Protein AF-A0A376KTI5-F1 (afdb_monomer_lite)

Sequence (111 aa):
MTGGRAEHFAKEIAASGDIAKSRADLIARTELGRATGALDQARALSIGSNGYIWRTAEDGDVRHSHREMEGKFVEWGKPPTLDGMTGHAGELPNCRCYKEIVFPTSHSYPA

Secondary structure (DSSP, 8-state):
---HHHHHHHHHHHHHHHHHHHHHHHHHHHHHHHHHHHHHHHHHHHTT--EEEEE---STTS-HHHHTTTT-EEETT---EETTEE--TT-STT---EEEE----SSPPP-

Radius of gyration: 20.39 Å; chains: 1; bounding box: 44×27×72 Å

Organism: Escherichia coli (NCBI:txid562)

Structure (mmCIF, N/CA/C/O backbone):
data_AF-A0A376KTI5-F1
#
_entry.id   AF-A0A376KTI5-F1
#
loop_
_atom_site.group_PDB
_atom_site.id
_atom_site.type_symbol
_atom_site.label_atom_id
_atom_site.label_alt_id
_atom_site.label_comp_id
_atom_site.label_asym_id
_atom_site.label_entity_id
_atom_site.label_seq_id
_atom_site.pdbx_PDB_ins_code
_atom_site.Cartn_x
_atom_site.Cartn_y
_atom_site.Cartn_z
_atom_site.occupancy
_atom_site.B_iso_or_equiv
_atom_site.auth_seq_id
_atom_site.auth_comp_id
_atom_site.auth_asym_id
_atom_site.auth_atom_id
_atom_site.pdbx_PDB_model_num
ATOM 1 N N . MET A 1 1 ? 27.959 1.049 -47.864 1.00 41.25 1 MET A N 1
ATOM 2 C CA . MET A 1 1 ? 27.562 -0.080 -46.994 1.00 41.25 1 MET A CA 1
ATOM 3 C C . MET A 1 1 ? 26.674 0.477 -45.885 1.00 41.25 1 MET A C 1
ATOM 5 O O . MET A 1 1 ? 27.146 1.233 -45.050 1.00 41.25 1 MET A O 1
ATOM 9 N N . THR A 1 2 ? 25.365 0.233 -45.957 1.00 51.81 2 THR A N 1
ATOM 10 C CA . THR A 1 2 ? 24.330 0.770 -45.050 1.00 51.81 2 THR A CA 1
ATOM 11 C C . THR A 1 2 ? 24.365 0.069 -43.688 1.00 51.81 2 THR A C 1
ATOM 13 O O . THR A 1 2 ? 23.624 -0.883 -43.465 1.00 51.81 2 THR A O 1
ATOM 16 N N . GLY A 1 3 ? 25.227 0.538 -42.782 1.00 54.66 3 GLY A N 1
ATOM 17 C CA . GLY A 1 3 ? 25.304 0.058 -41.393 1.00 54.66 3 GLY A CA 1
ATOM 18 C C . GLY A 1 3 ? 24.214 0.612 -40.464 1.00 54.66 3 GLY A C 1
ATOM 19 O O . GLY A 1 3 ? 23.896 -0.007 -39.458 1.00 54.66 3 GLY A O 1
ATOM 20 N N . GLY A 1 4 ? 23.571 1.731 -40.819 1.00 61.28 4 GLY A N 1
ATOM 21 C CA . GLY A 1 4 ? 22.667 2.440 -39.900 1.00 61.28 4 GLY A CA 1
ATOM 22 C C . GLY A 1 4 ? 21.318 1.765 -39.616 1.00 61.28 4 GLY A C 1
ATOM 23 O O . GLY A 1 4 ? 20.744 1.994 -38.560 1.00 61.28 4 GLY A O 1
ATOM 24 N N . ARG A 1 5 ? 20.790 0.921 -40.518 1.00 71.50 5 ARG A N 1
ATOM 25 C CA . ARG A 1 5 ? 19.439 0.342 -40.342 1.00 71.50 5 ARG A CA 1
ATOM 26 C C . ARG A 1 5 ? 19.410 -0.853 -39.393 1.00 71.50 5 ARG A C 1
ATOM 28 O O . ARG A 1 5 ? 18.533 -0.923 -38.547 1.0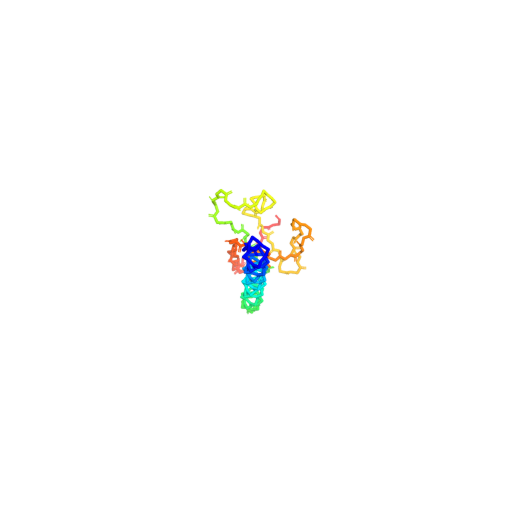0 71.50 5 ARG A O 1
ATOM 35 N N . ALA A 1 6 ? 20.348 -1.791 -39.531 1.00 79.56 6 ALA A N 1
ATOM 36 C CA . ALA A 1 6 ? 20.368 -2.989 -38.690 1.00 79.56 6 ALA A CA 1
ATOM 37 C C . ALA A 1 6 ? 20.669 -2.643 -37.223 1.00 79.56 6 ALA A C 1
ATOM 39 O O . ALA A 1 6 ? 20.012 -3.160 -36.325 1.00 79.56 6 ALA A O 1
ATOM 40 N N . GLU A 1 7 ? 21.600 -1.713 -36.987 1.00 80.75 7 GLU A N 1
ATOM 41 C CA . GLU A 1 7 ? 21.916 -1.225 -35.643 1.00 80.75 7 GLU A CA 1
ATOM 42 C C . GLU A 1 7 ? 20.728 -0.485 -35.006 1.00 80.75 7 GLU A C 1
ATOM 44 O O . GLU A 1 7 ? 20.445 -0.673 -33.825 1.00 80.75 7 GLU A O 1
ATOM 49 N N . HIS A 1 8 ? 19.991 0.312 -35.788 1.00 79.38 8 HIS A N 1
ATOM 50 C CA . HIS A 1 8 ? 18.784 0.996 -35.323 1.00 79.38 8 HIS A CA 1
ATOM 51 C C . HIS A 1 8 ? 17.692 0.012 -34.884 1.00 79.38 8 HIS A C 1
ATOM 53 O O . HIS A 1 8 ? 17.204 0.108 -33.762 1.00 79.38 8 HIS A O 1
ATOM 59 N N . PHE A 1 9 ? 17.362 -0.983 -35.715 1.00 81.38 9 PHE A N 1
ATOM 60 C CA . PHE A 1 9 ? 16.371 -2.001 -35.347 1.00 81.38 9 PHE A CA 1
ATOM 61 C C . PHE A 1 9 ? 16.812 -2.835 -34.140 1.00 81.38 9 PHE A C 1
ATOM 63 O O . PHE A 1 9 ? 15.994 -3.135 -33.277 1.00 81.38 9 PHE A O 1
ATOM 70 N N . ALA A 1 10 ? 18.100 -3.176 -34.029 1.00 83.00 10 ALA A N 1
ATOM 71 C CA . ALA A 1 10 ? 18.612 -3.876 -32.852 1.00 83.00 10 ALA A CA 1
ATOM 72 C C . ALA A 1 10 ? 18.419 -3.053 -31.563 1.00 83.00 10 ALA A C 1
ATOM 74 O O . ALA A 1 10 ? 18.014 -3.612 -30.542 1.00 83.00 10 ALA A O 1
ATOM 75 N N . LYS A 1 11 ? 18.640 -1.729 -31.615 1.00 85.25 11 LYS A N 1
ATOM 76 C CA . LYS A 1 11 ? 18.379 -0.812 -30.489 1.00 85.25 11 LYS A CA 1
ATOM 77 C C . LYS A 1 11 ? 16.895 -0.748 -30.129 1.00 85.25 11 LYS A C 1
ATOM 79 O O . LYS A 1 11 ? 16.565 -0.818 -28.950 1.00 85.25 11 LYS A O 1
ATOM 84 N N . GLU A 1 12 ? 16.006 -0.658 -31.118 1.00 87.50 12 GLU A N 1
ATOM 85 C CA . GLU A 1 12 ? 14.554 -0.648 -30.884 1.00 87.50 12 GLU A CA 1
ATOM 86 C C . GLU A 1 12 ? 14.058 -1.958 -30.260 1.00 87.50 12 GLU A C 1
ATOM 88 O O . GLU A 1 12 ? 13.278 -1.935 -29.307 1.00 87.50 12 GLU A O 1
ATOM 93 N N . ILE A 1 13 ? 14.545 -3.104 -30.748 1.00 83.44 13 ILE A N 1
ATOM 94 C CA . ILE A 1 13 ? 14.195 -4.419 -30.197 1.00 83.44 13 ILE A CA 1
ATOM 95 C C . ILE A 1 13 ? 14.688 -4.536 -28.752 1.00 83.44 13 ILE A C 1
ATOM 97 O O . ILE A 1 13 ? 13.908 -4.921 -27.880 1.00 83.44 13 ILE A O 1
ATOM 101 N N . ALA A 1 14 ? 15.940 -4.163 -28.471 1.00 83.44 14 ALA A N 1
ATOM 102 C CA . ALA A 1 14 ? 16.480 -4.174 -27.111 1.00 83.44 14 ALA A CA 1
ATOM 103 C C . ALA A 1 14 ? 15.648 -3.288 -26.164 1.00 83.44 14 ALA A C 1
ATOM 105 O O . ALA A 1 14 ? 15.192 -3.764 -25.125 1.00 83.44 14 ALA A O 1
ATOM 106 N N . ALA A 1 15 ? 15.340 -2.053 -26.579 1.00 83.50 15 ALA A N 1
ATOM 107 C CA . ALA A 1 15 ? 14.499 -1.136 -25.810 1.00 83.50 15 ALA A CA 1
ATOM 108 C C . ALA A 1 15 ? 13.091 -1.704 -25.551 1.00 83.50 15 ALA A C 1
ATOM 110 O O . ALA A 1 15 ? 12.549 -1.564 -24.454 1.00 83.50 15 ALA A O 1
ATOM 111 N N . SER A 1 16 ? 12.494 -2.389 -26.533 1.00 83.25 16 SER A N 1
ATOM 112 C CA . SER A 1 16 ? 11.196 -3.051 -26.352 1.00 83.25 16 SER A CA 1
ATOM 113 C C . SER A 1 16 ? 11.251 -4.183 -25.315 1.00 83.25 16 SER A C 1
ATOM 115 O O . SER A 1 16 ? 10.317 -4.337 -24.523 1.00 83.25 16 SER A O 1
ATOM 117 N N . GLY A 1 17 ? 12.363 -4.926 -25.262 1.00 88.25 17 GLY A N 1
ATOM 118 C CA . GLY A 1 17 ? 12.615 -5.957 -24.255 1.00 88.25 17 GLY A CA 1
ATOM 119 C C . GLY A 1 17 ? 12.729 -5.380 -22.842 1.00 88.25 17 GLY A C 1
ATOM 120 O O . GLY A 1 17 ? 12.125 -5.915 -21.910 1.00 88.25 17 GLY A O 1
ATOM 121 N N . ASP A 1 18 ? 13.415 -4.247 -22.687 1.00 84.81 18 ASP A N 1
ATOM 122 C CA . ASP A 1 18 ? 13.524 -3.548 -21.400 1.00 84.81 18 ASP A CA 1
ATOM 123 C C . ASP A 1 18 ? 12.161 -3.043 -20.904 1.00 84.81 18 ASP A C 1
ATOM 125 O O . ASP A 1 18 ? 11.824 -3.196 -19.725 1.00 84.81 18 ASP A O 1
ATOM 129 N N . ILE A 1 19 ? 11.324 -2.515 -21.807 1.00 83.88 19 ILE A N 1
ATOM 130 C CA . ILE A 1 19 ? 9.943 -2.118 -21.486 1.00 83.88 19 ILE A CA 1
ATOM 131 C C . ILE A 1 19 ? 9.122 -3.334 -21.037 1.00 83.88 19 ILE A C 1
ATOM 133 O O . ILE A 1 19 ? 8.373 -3.246 -20.058 1.00 83.88 19 ILE A O 1
ATOM 137 N N . ALA A 1 20 ? 9.256 -4.472 -21.723 1.00 91.12 20 ALA A N 1
ATOM 138 C CA . ALA A 1 20 ? 8.554 -5.700 -21.357 1.00 91.12 20 ALA A CA 1
ATOM 139 C C . ALA A 1 20 ? 8.959 -6.186 -19.957 1.00 91.12 20 ALA A C 1
ATOM 141 O O . ALA A 1 20 ? 8.088 -6.505 -19.143 1.00 91.12 20 ALA A O 1
ATOM 142 N N . LYS A 1 21 ? 10.259 -6.160 -19.642 1.00 93.19 21 LYS A N 1
ATOM 143 C CA . LYS A 1 21 ? 10.772 -6.503 -18.311 1.00 93.19 21 LYS A CA 1
ATOM 144 C C . LYS A 1 21 ? 10.249 -5.551 -17.235 1.00 93.19 21 LYS A C 1
ATOM 146 O O . LYS A 1 21 ? 9.725 -6.010 -16.227 1.00 93.19 21 LYS A O 1
ATOM 151 N N . SER A 1 22 ? 10.323 -4.239 -17.465 1.00 93.31 22 SER A N 1
ATOM 152 C CA . SER A 1 22 ? 9.837 -3.236 -16.508 1.00 93.31 22 SER A CA 1
ATOM 153 C C . SER A 1 22 ? 8.349 -3.421 -16.178 1.00 93.31 22 SER A C 1
ATOM 155 O O . SER A 1 22 ? 7.951 -3.341 -15.014 1.00 93.31 22 SER A O 1
ATOM 157 N N . ARG A 1 23 ? 7.524 -3.747 -17.182 1.00 93.88 23 ARG A N 1
ATOM 158 C CA . ARG A 1 23 ? 6.105 -4.075 -16.973 1.00 93.88 23 ARG A CA 1
ATOM 159 C C . ARG A 1 23 ? 5.917 -5.366 -16.180 1.00 93.88 23 ARG A C 1
ATOM 161 O O . ARG A 1 23 ? 5.078 -5.391 -15.284 1.00 93.88 23 ARG A O 1
ATOM 168 N N . ALA A 1 24 ? 6.682 -6.413 -16.484 1.00 94.50 24 ALA A N 1
ATOM 169 C CA . ALA A 1 24 ? 6.619 -7.672 -15.745 1.00 94.50 24 ALA A CA 1
ATOM 170 C C . ALA A 1 24 ? 6.991 -7.480 -14.264 1.00 94.50 24 ALA A C 1
ATOM 172 O O . ALA A 1 24 ? 6.273 -7.963 -13.390 1.00 94.50 24 ALA A O 1
ATOM 173 N N . ASP A 1 25 ? 8.040 -6.705 -13.979 1.00 96.31 25 ASP A N 1
ATOM 174 C CA . ASP A 1 25 ? 8.458 -6.378 -12.612 1.00 96.31 25 ASP A CA 1
ATOM 175 C C . ASP A 1 25 ? 7.374 -5.588 -11.862 1.00 96.31 25 ASP A C 1
ATOM 177 O O . ASP A 1 25 ? 7.095 -5.867 -10.693 1.00 96.31 25 ASP A O 1
ATOM 181 N N . LEU A 1 26 ? 6.727 -4.624 -12.528 1.00 96.44 26 LEU A N 1
ATOM 182 C CA . LEU A 1 26 ? 5.615 -3.865 -11.950 1.00 96.44 26 LEU A CA 1
ATOM 183 C C . LEU A 1 26 ? 4.434 -4.773 -11.588 1.00 96.44 26 LEU A C 1
ATOM 185 O O . LEU A 1 26 ? 3.886 -4.657 -10.489 1.00 96.44 26 LEU A O 1
ATOM 189 N N . ILE A 1 27 ? 4.056 -5.679 -12.494 1.00 95.31 27 ILE A N 1
ATOM 190 C CA . ILE A 1 27 ? 2.983 -6.652 -12.262 1.00 95.31 27 ILE A CA 1
ATOM 191 C C . ILE A 1 27 ? 3.352 -7.541 -11.074 1.00 95.31 27 ILE A C 1
ATOM 193 O O . ILE A 1 27 ? 2.588 -7.617 -10.117 1.00 95.31 27 ILE A O 1
ATOM 197 N N . ALA A 1 28 ? 4.547 -8.137 -11.080 1.00 96.19 28 ALA A N 1
ATOM 198 C CA . ALA A 1 28 ? 4.994 -9.035 -10.019 1.00 96.19 28 ALA A CA 1
ATOM 199 C C . ALA A 1 28 ? 4.976 -8.364 -8.636 1.00 96.19 28 ALA A C 1
ATOM 201 O O . ALA A 1 28 ? 4.472 -8.943 -7.674 1.00 96.19 28 ALA A O 1
ATOM 202 N N . ARG A 1 29 ? 5.468 -7.123 -8.530 1.00 96.62 29 ARG A N 1
ATOM 203 C CA . ARG A 1 29 ? 5.444 -6.357 -7.270 1.00 96.62 29 ARG A CA 1
ATOM 204 C C . ARG A 1 29 ? 4.024 -6.046 -6.809 1.00 96.62 29 ARG A C 1
ATOM 206 O O . ARG A 1 29 ? 3.738 -6.155 -5.621 1.00 96.62 29 ARG A O 1
ATOM 213 N N . THR A 1 30 ? 3.148 -5.677 -7.740 1.00 97.12 30 THR A N 1
ATOM 214 C CA . THR A 1 30 ? 1.745 -5.363 -7.436 1.00 97.12 30 THR A CA 1
ATOM 215 C C . THR A 1 30 ? 1.012 -6.600 -6.919 1.00 97.12 30 THR A C 1
ATOM 217 O O . THR A 1 30 ? 0.356 -6.536 -5.880 1.00 97.12 30 THR A O 1
ATOM 220 N N . GLU A 1 31 ? 1.174 -7.745 -7.584 1.00 97.88 31 GLU A N 1
ATOM 221 C CA . GLU A 1 31 ? 0.542 -8.999 -7.160 1.00 97.88 31 GLU A CA 1
ATOM 222 C C . GLU A 1 31 ? 1.110 -9.519 -5.834 1.00 97.88 31 GLU A C 1
ATOM 224 O O . GLU A 1 31 ? 0.357 -10.013 -4.997 1.00 97.88 31 GLU A O 1
ATOM 229 N N . LEU A 1 32 ? 2.410 -9.340 -5.579 1.00 97.19 32 LEU A N 1
ATOM 230 C CA . LEU A 1 32 ? 3.000 -9.659 -4.277 1.00 97.19 32 LEU A CA 1
ATOM 231 C C . LEU A 1 32 ? 2.428 -8.774 -3.155 1.00 97.19 32 LEU A C 1
ATOM 233 O O . LEU A 1 32 ? 2.134 -9.274 -2.065 1.00 97.19 32 LEU A O 1
ATOM 237 N N . GLY A 1 33 ? 2.238 -7.478 -3.422 1.00 97.00 33 GLY A N 1
ATOM 238 C CA . GLY A 1 33 ? 1.585 -6.548 -2.498 1.00 97.00 33 GLY A CA 1
ATOM 239 C C . GLY A 1 33 ? 0.156 -6.978 -2.159 1.00 97.00 33 GLY A C 1
ATOM 240 O O . GLY A 1 33 ? -0.197 -7.064 -0.983 1.00 97.00 33 GLY A O 1
ATOM 241 N N . ARG A 1 34 ? -0.637 -7.352 -3.172 1.00 97.69 34 ARG A N 1
ATOM 242 C CA . ARG A 1 34 ? -2.000 -7.898 -3.011 1.00 97.69 34 ARG A CA 1
ATOM 243 C C . ARG A 1 34 ? -2.024 -9.199 -2.214 1.00 97.69 34 ARG A C 1
ATOM 245 O O . ARG A 1 34 ? -2.829 -9.336 -1.297 1.00 97.69 34 ARG A O 1
ATOM 252 N N . ALA A 1 35 ? -1.120 -10.131 -2.514 1.00 98.00 35 ALA A N 1
ATOM 253 C CA . ALA A 1 35 ? -1.016 -11.395 -1.786 1.00 98.00 35 ALA A CA 1
ATOM 254 C C . ALA A 1 35 ? -0.677 -11.174 -0.303 1.00 98.00 35 ALA A C 1
ATOM 256 O O . ALA A 1 35 ? -1.284 -11.786 0.576 1.00 98.00 35 ALA A O 1
ATOM 257 N N . THR A 1 36 ? 0.257 -10.264 -0.018 1.00 97.38 36 THR A N 1
ATOM 258 C CA . THR A 1 36 ? 0.636 -9.900 1.357 1.00 97.38 36 THR A CA 1
ATOM 259 C C . THR A 1 36 ? -0.534 -9.241 2.081 1.00 97.38 36 THR A C 1
ATOM 261 O O . THR A 1 36 ? -0.869 -9.628 3.197 1.00 97.38 36 THR A O 1
ATOM 264 N N . GLY A 1 37 ? -1.226 -8.318 1.414 1.00 97.75 37 GLY A N 1
ATOM 265 C CA . GLY A 1 37 ? -2.405 -7.657 1.957 1.00 97.75 37 GLY A CA 1
ATOM 266 C C . GLY A 1 37 ? -3.555 -8.602 2.297 1.00 97.75 37 GLY A C 1
ATOM 267 O O . GLY A 1 37 ? -4.142 -8.471 3.369 1.00 97.75 37 GLY A O 1
ATOM 268 N N . ALA A 1 38 ? -3.812 -9.607 1.457 1.00 98.00 38 ALA A N 1
ATOM 269 C CA . ALA A 1 38 ? -4.798 -10.646 1.746 1.00 98.00 38 ALA A CA 1
ATOM 270 C C . ALA A 1 38 ? -4.429 -11.470 2.996 1.00 98.00 38 ALA A C 1
ATOM 272 O O . ALA A 1 38 ? -5.301 -11.797 3.803 1.00 98.00 38 ALA A O 1
ATOM 273 N N . LEU A 1 39 ? -3.140 -11.782 3.194 1.00 98.12 39 LEU A N 1
ATOM 274 C CA . LEU A 1 39 ? -2.664 -12.469 4.402 1.00 98.12 39 LEU A CA 1
ATOM 275 C C . LEU A 1 39 ? -2.803 -11.594 5.652 1.00 98.12 39 LEU A C 1
ATOM 277 O O . LEU A 1 39 ? -3.237 -12.089 6.694 1.00 98.12 39 LEU A O 1
ATOM 281 N N . ASP A 1 40 ? -2.454 -10.312 5.557 1.00 97.38 40 ASP A N 1
ATOM 282 C CA . ASP A 1 40 ? -2.596 -9.358 6.659 1.00 97.38 40 ASP A CA 1
ATOM 283 C C . ASP A 1 40 ? -4.062 -9.202 7.063 1.00 97.38 40 ASP A C 1
ATOM 285 O O . ASP A 1 40 ? -4.384 -9.301 8.247 1.00 97.38 40 ASP A O 1
ATOM 289 N N . GLN A 1 41 ? -4.960 -9.048 6.086 1.00 97.94 41 GLN A N 1
ATOM 290 C CA . GLN A 1 41 ? -6.402 -8.987 6.313 1.00 97.94 41 GLN A CA 1
ATOM 291 C C . GLN A 1 41 ? -6.916 -10.257 6.994 1.00 97.94 41 GLN A C 1
ATOM 293 O O . GLN A 1 41 ? -7.617 -10.168 8.000 1.00 97.94 41 GLN A O 1
ATOM 298 N N . ALA A 1 42 ? -6.552 -11.441 6.493 1.00 98.00 42 ALA A N 1
ATOM 299 C CA . ALA A 1 42 ? -6.989 -12.705 7.083 1.00 98.00 42 ALA A CA 1
ATOM 300 C C . ALA A 1 42 ? -6.548 -12.836 8.553 1.00 98.00 42 ALA A C 1
ATOM 302 O O . ALA A 1 42 ? -7.342 -13.221 9.414 1.00 98.00 42 ALA A O 1
ATOM 303 N N . ARG A 1 43 ? -5.299 -12.465 8.862 1.00 97.38 43 ARG A N 1
ATOM 304 C CA . ARG A 1 43 ? -4.767 -12.477 10.234 1.00 97.38 43 ARG A CA 1
ATOM 305 C C . ARG A 1 43 ? -5.456 -11.444 11.120 1.00 97.38 43 ARG A C 1
ATOM 307 O O . ARG A 1 43 ? -5.850 -11.778 12.234 1.00 97.38 43 ARG A O 1
ATOM 314 N N . ALA A 1 44 ? -5.641 -10.222 10.632 1.00 97.00 44 ALA A N 1
ATOM 315 C CA . ALA A 1 44 ? -6.306 -9.152 11.367 1.00 97.00 44 ALA A CA 1
ATOM 316 C C . ALA A 1 44 ? -7.763 -9.516 11.698 1.00 97.00 44 ALA A C 1
ATOM 318 O O . ALA A 1 44 ? -8.186 -9.408 12.849 1.00 97.00 44 ALA A O 1
ATOM 319 N N . LEU A 1 45 ? -8.511 -10.040 10.726 1.00 96.19 45 LEU A N 1
ATOM 320 C CA . LEU A 1 45 ? -9.876 -10.518 10.950 1.00 96.19 45 LEU A CA 1
ATOM 321 C C . LEU A 1 45 ? -9.916 -11.668 11.968 1.00 96.19 45 LEU A C 1
ATOM 323 O O . LEU A 1 45 ? -10.809 -11.696 12.811 1.00 96.19 45 LEU A O 1
ATOM 327 N N . SER A 1 46 ? -8.927 -12.573 11.957 1.00 96.75 46 SER A N 1
ATOM 328 C CA . SER A 1 46 ? -8.865 -13.694 12.912 1.00 96.75 46 SER A CA 1
ATOM 329 C C . SER A 1 46 ? -8.730 -13.261 14.376 1.00 96.75 46 SER A C 1
ATOM 331 O O . SER A 1 46 ? -9.139 -13.997 15.271 1.00 96.75 46 SER A O 1
ATOM 333 N N . ILE A 1 47 ? -8.200 -12.058 14.621 1.00 94.56 47 ILE A N 1
ATOM 334 C CA . ILE A 1 47 ? -8.075 -11.472 15.960 1.00 94.56 47 ILE A CA 1
ATOM 335 C C . ILE A 1 47 ? -9.170 -10.442 16.262 1.00 94.56 47 ILE A C 1
ATOM 337 O O . ILE A 1 47 ? -9.085 -9.773 17.284 1.00 94.56 47 ILE A O 1
ATOM 341 N N . GLY A 1 48 ? -10.179 -10.295 15.395 1.00 95.19 48 GLY A N 1
ATOM 342 C CA . GLY A 1 48 ? -11.295 -9.360 15.578 1.00 95.19 48 GLY A CA 1
ATOM 343 C C . GLY A 1 48 ? -11.002 -7.908 15.185 1.00 95.19 48 GLY A C 1
ATOM 344 O O . GLY A 1 48 ? -11.705 -7.006 15.631 1.00 95.19 48 GLY A O 1
ATOM 345 N N . SER A 1 49 ? -9.969 -7.656 14.377 1.00 96.00 49 SER A N 1
ATOM 346 C CA . SER A 1 49 ? -9.670 -6.315 13.868 1.00 96.00 49 SER A CA 1
ATOM 347 C C . SER A 1 49 ? -10.585 -5.943 12.698 1.00 96.00 49 SER A C 1
ATOM 349 O O . SER A 1 49 ? -10.581 -6.610 11.663 1.00 96.00 49 SER A O 1
ATOM 351 N N . ASN A 1 50 ? -11.323 -4.837 12.829 1.00 95.25 50 ASN A N 1
ATOM 352 C CA . ASN A 1 50 ? -12.236 -4.346 11.783 1.00 95.25 50 ASN A CA 1
ATOM 353 C C . ASN A 1 50 ? -11.533 -3.575 10.650 1.00 95.25 50 ASN A C 1
ATOM 355 O O . ASN A 1 50 ? -12.132 -3.327 9.600 1.00 95.25 50 ASN A O 1
ATOM 359 N N . GLY A 1 51 ? -10.273 -3.186 10.842 1.00 96.88 51 GLY A N 1
ATOM 360 C CA . GLY A 1 51 ? -9.544 -2.373 9.878 1.00 96.88 51 GLY A CA 1
ATOM 361 C C . GLY A 1 51 ? -8.165 -1.953 10.365 1.00 96.88 51 GLY A C 1
ATOM 362 O O . GLY A 1 51 ? -7.644 -2.447 11.367 1.00 96.88 51 GLY A O 1
ATOM 363 N N . TYR A 1 52 ? -7.569 -1.019 9.643 1.00 98.38 52 TYR A N 1
ATOM 364 C CA . TYR A 1 52 ? -6.214 -0.541 9.895 1.00 98.38 52 TYR A CA 1
ATOM 365 C C . TYR A 1 52 ? -6.125 0.973 9.687 1.00 98.38 52 TYR A C 1
ATOM 367 O O . TYR A 1 52 ? -6.956 1.565 8.997 1.00 98.38 52 TYR A O 1
ATOM 375 N N . ILE A 1 53 ? -5.104 1.603 10.264 1.00 98.62 53 ILE A N 1
ATOM 376 C CA . ILE A 1 53 ? -4.722 2.976 9.930 1.00 98.62 53 ILE A CA 1
ATOM 377 C C . ILE A 1 53 ? -3.802 2.941 8.710 1.00 98.62 53 ILE A C 1
ATOM 379 O O . ILE A 1 53 ? -2.804 2.214 8.684 1.00 98.62 53 ILE A O 1
ATOM 383 N N . TRP A 1 54 ? -4.147 3.696 7.671 1.00 98.69 54 TRP A N 1
ATOM 384 C CA . TRP A 1 54 ? -3.340 3.800 6.463 1.00 98.69 54 TRP A CA 1
ATOM 385 C C . TRP A 1 54 ? -2.094 4.640 6.730 1.00 98.69 54 TRP A C 1
ATOM 387 O O . TRP A 1 54 ? -2.191 5.819 7.066 1.00 98.69 54 TRP A O 1
ATOM 397 N N . ARG A 1 55 ? -0.921 4.042 6.523 1.00 98.69 55 ARG A N 1
ATOM 398 C CA . ARG A 1 55 ? 0.374 4.714 6.639 1.00 98.69 55 ARG A CA 1
ATOM 399 C C . ARG A 1 55 ? 1.073 4.784 5.300 1.00 98.69 55 ARG A C 1
ATOM 401 O O . ARG A 1 55 ? 1.011 3.854 4.495 1.00 98.69 55 ARG A O 1
ATOM 408 N N . THR A 1 56 ? 1.738 5.889 5.037 1.00 98.56 56 THR A N 1
ATOM 409 C CA . THR A 1 56 ? 2.513 6.128 3.826 1.00 98.56 56 THR A CA 1
ATOM 410 C C . THR A 1 56 ? 3.998 5.890 4.082 1.00 98.56 56 THR A C 1
ATOM 412 O O . THR A 1 56 ? 4.430 5.689 5.210 1.00 98.56 56 THR A O 1
ATOM 415 N N . ALA A 1 57 ? 4.795 5.885 3.013 1.00 97.06 57 ALA A N 1
ATOM 416 C CA . ALA A 1 57 ? 6.251 5.880 3.139 1.00 97.06 57 ALA A CA 1
ATOM 417 C C . ALA A 1 57 ? 6.822 7.259 3.540 1.00 97.06 57 ALA A C 1
ATOM 419 O O . ALA A 1 57 ? 8.030 7.378 3.698 1.00 97.06 57 ALA A O 1
ATOM 420 N N . GLU A 1 58 ? 5.964 8.284 3.657 1.00 95.50 58 GLU A N 1
ATOM 421 C CA . GLU A 1 58 ? 6.303 9.653 4.080 1.00 95.50 58 GLU A CA 1
ATOM 422 C C . GLU A 1 58 ? 7.412 10.347 3.263 1.00 95.50 58 GLU A C 1
ATOM 424 O O . GLU A 1 58 ? 8.047 11.291 3.727 1.00 95.50 58 GLU A O 1
ATOM 429 N N . ASP A 1 59 ? 7.621 9.928 2.013 1.00 96.06 59 ASP A N 1
ATOM 430 C CA . ASP A 1 59 ? 8.623 10.512 1.120 1.00 96.06 59 ASP A CA 1
ATOM 431 C C . ASP A 1 59 ? 8.028 11.194 -0.126 1.00 96.06 59 ASP A C 1
ATOM 433 O O . ASP A 1 59 ? 6.811 11.249 -0.346 1.00 96.06 59 ASP A O 1
ATOM 437 N N . GLY A 1 60 ? 8.917 11.771 -0.942 1.00 95.62 60 GLY A N 1
ATOM 438 C CA . GLY A 1 60 ? 8.555 12.541 -2.132 1.00 95.62 60 GLY A CA 1
ATOM 439 C C . GLY A 1 60 ? 7.845 11.733 -3.223 1.00 95.62 60 GLY A C 1
ATOM 440 O O . GLY A 1 60 ? 7.061 12.311 -3.977 1.00 95.62 60 GLY A O 1
ATOM 441 N N . ASP A 1 61 ? 8.047 10.413 -3.269 1.00 96.38 61 ASP A N 1
ATOM 442 C CA . ASP A 1 61 ? 7.467 9.529 -4.287 1.00 96.38 61 ASP A CA 1
ATOM 443 C C . ASP A 1 61 ? 6.040 9.084 -3.935 1.00 96.38 61 ASP A C 1
ATOM 445 O O . ASP A 1 61 ? 5.336 8.501 -4.769 1.00 96.38 61 ASP A O 1
ATOM 449 N N . VAL A 1 62 ? 5.575 9.343 -2.707 1.00 97.94 62 VAL A N 1
ATOM 450 C CA . VAL A 1 62 ? 4.181 9.081 -2.334 1.00 97.94 62 VAL A CA 1
ATOM 451 C C . VAL A 1 62 ? 3.269 9.922 -3.233 1.00 97.94 62 VAL A C 1
ATOM 453 O O . VAL A 1 62 ? 3.437 11.128 -3.390 1.00 97.94 62 VAL A O 1
ATOM 456 N N . ARG A 1 63 ? 2.271 9.297 -3.853 1.00 97.75 63 ARG A N 1
ATOM 457 C CA . ARG A 1 63 ? 1.305 10.007 -4.705 1.00 97.75 63 ARG A CA 1
ATOM 458 C C . ARG A 1 63 ? 0.402 10.903 -3.857 1.00 97.75 63 ARG A C 1
ATOM 460 O O . ARG A 1 63 ? 0.170 10.622 -2.685 1.00 97.75 63 ARG A O 1
ATOM 467 N N . HIS A 1 64 ? -0.130 11.979 -4.436 1.00 97.75 64 HIS A N 1
ATOM 468 C CA . HIS A 1 64 ? -0.960 12.934 -3.690 1.00 97.75 64 HIS A CA 1
ATOM 469 C C . HIS A 1 64 ? -2.188 12.275 -3.039 1.00 97.75 64 HIS A C 1
ATOM 471 O O . HIS A 1 64 ? -2.360 12.403 -1.832 1.00 97.75 64 HIS A O 1
ATOM 477 N N . SER A 1 65 ? -2.944 11.473 -3.793 1.00 97.94 65 SER A N 1
ATOM 478 C CA . SER A 1 65 ? -4.091 10.693 -3.296 1.00 97.94 65 SER A CA 1
ATOM 479 C C . SER A 1 65 ? -3.723 9.733 -2.154 1.00 97.94 65 SER A C 1
ATOM 481 O O . SER A 1 65 ? -4.511 9.504 -1.243 1.00 97.94 65 SER A O 1
ATOM 483 N N . HIS A 1 66 ? -2.500 9.196 -2.161 1.00 98.44 66 HIS A N 1
ATOM 484 C CA . HIS A 1 66 ? -1.980 8.350 -1.087 1.00 98.44 66 HIS A CA 1
ATOM 485 C C . HIS A 1 66 ? -1.577 9.158 0.150 1.00 98.44 66 HIS A C 1
ATOM 487 O O . HIS A 1 66 ? -1.817 8.698 1.262 1.00 98.44 66 HIS A O 1
ATOM 493 N N . ARG A 1 67 ? -0.994 10.353 -0.022 1.00 98.38 67 ARG A N 1
ATOM 494 C CA . ARG A 1 67 ? -0.701 11.270 1.094 1.00 98.38 67 ARG A CA 1
ATOM 495 C C . ARG A 1 67 ? -1.969 11.673 1.831 1.00 98.38 67 ARG A C 1
ATOM 497 O O . ARG A 1 67 ? -1.968 11.722 3.052 1.00 98.38 67 ARG A O 1
ATOM 504 N N . GLU A 1 68 ? -3.059 11.899 1.105 1.00 98.19 68 GLU A N 1
ATOM 505 C CA . GLU A 1 68 ? -4.356 12.211 1.710 1.00 98.19 68 GLU A CA 1
ATOM 506 C C . GLU A 1 68 ? -4.922 11.067 2.557 1.00 98.19 68 GLU A C 1
ATOM 508 O O . GLU A 1 68 ? -5.855 11.297 3.323 1.00 98.19 68 GLU A O 1
ATOM 513 N N . MET A 1 69 ? -4.402 9.846 2.426 1.00 98.56 69 MET A N 1
ATOM 514 C CA . MET A 1 69 ? -4.816 8.706 3.240 1.00 98.56 69 MET A CA 1
ATOM 515 C C . MET A 1 69 ? -4.023 8.554 4.537 1.00 98.56 69 MET A C 1
ATOM 517 O O . MET A 1 69 ? -4.450 7.776 5.382 1.00 98.56 69 MET A O 1
ATOM 521 N N . GLU A 1 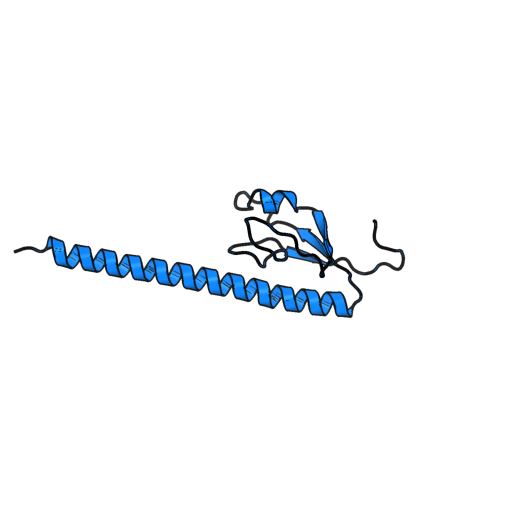70 ? -2.917 9.279 4.723 1.00 98.56 70 GLU A N 1
ATOM 522 C CA . GLU A 1 70 ? -2.101 9.186 5.938 1.00 98.56 70 GLU A CA 1
ATOM 523 C C . GLU A 1 70 ? -2.953 9.361 7.206 1.00 98.56 70 GLU A C 1
ATOM 525 O O . GLU A 1 70 ? -3.702 10.329 7.348 1.00 98.56 70 GLU A O 1
ATOM 530 N N . GLY A 1 71 ? -2.863 8.392 8.117 1.00 98.44 71 GLY A N 1
ATOM 531 C CA . GLY A 1 71 ? -3.589 8.394 9.385 1.00 98.44 71 GLY A CA 1
ATOM 532 C C . GLY A 1 71 ? -5.0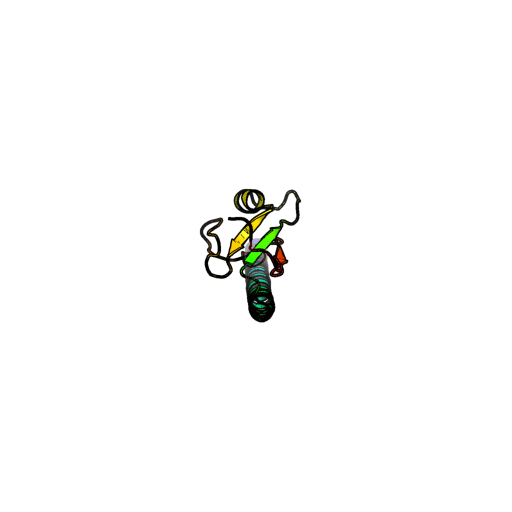83 8.060 9.292 1.00 98.44 71 GLY A C 1
ATOM 533 O O . GLY A 1 71 ? -5.739 7.974 10.331 1.00 98.44 71 GLY A O 1
ATOM 534 N N . LYS A 1 72 ? -5.653 7.841 8.100 1.00 98.44 72 LYS A N 1
ATOM 535 C CA . LYS A 1 72 ? -7.077 7.495 7.962 1.00 98.44 72 LYS A CA 1
ATOM 536 C C . LYS A 1 72 ? -7.328 6.028 8.292 1.00 98.44 72 LYS A C 1
ATOM 538 O O . LYS A 1 72 ? -6.600 5.144 7.842 1.00 98.44 72 LYS A O 1
ATOM 543 N N . PHE A 1 73 ? -8.407 5.768 9.025 1.00 98.19 73 PHE A N 1
ATOM 544 C CA . PHE A 1 73 ? -8.896 4.412 9.242 1.00 98.19 73 PHE A CA 1
ATOM 545 C C . PHE A 1 73 ? -9.544 3.861 7.967 1.00 98.19 73 PHE A C 1
ATOM 547 O O . PHE A 1 73 ? -10.352 4.535 7.326 1.00 98.19 73 PHE A O 1
ATOM 554 N N . VAL A 1 74 ? -9.199 2.624 7.617 1.00 98.50 74 VAL A N 1
ATOM 555 C CA . VAL A 1 74 ? -9.783 1.882 6.499 1.00 98.50 74 VAL A CA 1
ATOM 556 C C . VAL A 1 74 ? -10.354 0.572 7.014 1.00 98.50 74 VAL A C 1
ATOM 558 O O . VAL A 1 74 ? -9.631 -0.290 7.515 1.00 98.50 74 VAL A O 1
ATOM 561 N N . GLU A 1 75 ? -11.665 0.423 6.856 1.00 97.75 75 GLU A N 1
ATOM 562 C CA . GLU A 1 75 ? -12.375 -0.826 7.113 1.00 97.75 75 GLU A CA 1
ATOM 563 C C . GLU A 1 75 ? -12.016 -1.860 6.037 1.00 97.75 75 GLU A C 1
ATOM 565 O O . GLU A 1 75 ? -11.997 -1.550 4.842 1.00 97.75 75 GLU A O 1
ATOM 570 N N . TRP A 1 76 ? -11.778 -3.109 6.440 1.00 97.25 76 TRP A N 1
ATOM 571 C CA . TRP A 1 76 ? -11.396 -4.181 5.512 1.00 97.25 76 TRP A CA 1
ATOM 572 C C . TRP A 1 76 ? -12.402 -4.401 4.374 1.00 97.25 76 TRP A C 1
ATOM 574 O O . TRP A 1 76 ? -12.008 -4.703 3.253 1.00 97.25 76 TRP A O 1
ATOM 584 N N . GLY A 1 77 ? -13.700 -4.229 4.641 1.00 96.94 77 GLY A N 1
ATOM 585 C CA . GLY A 1 77 ? -14.759 -4.378 3.637 1.00 96.94 77 GLY A CA 1
ATOM 586 C C . GLY A 1 77 ? -14.951 -3.167 2.718 1.00 96.94 77 GLY A C 1
ATOM 587 O O . GLY A 1 77 ? -15.777 -3.229 1.809 1.00 96.94 77 GLY A O 1
ATOM 588 N N . LYS A 1 78 ? -14.238 -2.057 2.955 1.00 97.75 78 LYS A N 1
ATOM 589 C CA . LYS A 1 78 ? -14.419 -0.784 2.236 1.00 97.75 78 LYS A CA 1
ATOM 590 C C . LYS A 1 78 ? -13.069 -0.169 1.836 1.00 97.75 78 LYS A C 1
ATOM 592 O O . LYS A 1 78 ? -12.729 0.919 2.309 1.00 97.75 78 LYS A O 1
ATOM 597 N N . PRO A 1 79 ? -12.278 -0.842 0.978 1.00 97.69 79 PRO A N 1
ATOM 598 C CA . PRO A 1 79 ? -11.048 -0.260 0.453 1.00 97.69 79 PRO A CA 1
ATOM 599 C C . PRO A 1 79 ? -11.326 1.061 -0.288 1.00 97.69 79 PRO A C 1
ATOM 601 O O . PRO A 1 79 ? -12.327 1.169 -1.005 1.00 97.69 79 PRO A O 1
ATOM 604 N N . PRO A 1 80 ? -10.444 2.067 -0.163 1.00 97.94 80 PRO A N 1
ATOM 605 C CA . PRO A 1 80 ? -10.574 3.311 -0.909 1.00 97.94 80 PRO A CA 1
ATOM 606 C C . PRO A 1 80 ? -10.314 3.089 -2.404 1.00 97.94 80 PRO A C 1
ATOM 608 O O . PRO A 1 80 ? -9.656 2.132 -2.815 1.00 97.94 80 PRO A O 1
ATOM 611 N N . THR A 1 81 ? -10.795 4.026 -3.220 1.00 98.38 81 THR A N 1
ATOM 612 C CA . THR A 1 81 ? -10.428 4.130 -4.638 1.00 98.38 81 THR A CA 1
ATOM 613 C C . THR A 1 81 ? -9.512 5.329 -4.822 1.00 98.38 81 THR A C 1
ATOM 615 O O . THR A 1 81 ? -9.936 6.461 -4.606 1.00 98.38 81 THR A O 1
ATOM 618 N N . LEU A 1 82 ? -8.263 5.080 -5.210 1.00 97.38 82 LEU A N 1
ATOM 619 C CA . LEU A 1 82 ? -7.220 6.086 -5.408 1.00 97.38 82 LEU A CA 1
ATOM 620 C C . LEU A 1 82 ? -6.634 5.908 -6.806 1.00 97.38 82 LEU A C 1
ATOM 622 O O . LEU A 1 82 ? -6.441 4.782 -7.259 1.00 97.38 82 LEU A O 1
ATOM 626 N N . ASP A 1 83 ? -6.356 7.006 -7.505 1.00 95.50 83 ASP A N 1
ATOM 627 C CA . ASP A 1 83 ? -5.774 6.982 -8.857 1.00 95.50 83 ASP A CA 1
ATOM 628 C C . ASP A 1 83 ? -6.538 6.073 -9.846 1.00 95.50 83 ASP A C 1
ATOM 630 O O . ASP A 1 83 ? -5.948 5.427 -10.710 1.00 95.50 83 ASP A O 1
ATOM 634 N N . GLY A 1 84 ? -7.865 5.987 -9.693 1.00 97.06 84 GLY A N 1
ATOM 635 C CA . GLY A 1 84 ? -8.728 5.139 -10.522 1.00 97.06 84 GLY A CA 1
ATOM 636 C C . GLY A 1 84 ? -8.673 3.640 -10.203 1.00 97.06 84 GLY A C 1
ATOM 637 O O . GLY A 1 84 ? -9.220 2.848 -10.966 1.00 97.06 84 GLY A O 1
ATOM 638 N N . MET A 1 85 ? -8.038 3.231 -9.099 1.00 96.75 85 MET A N 1
ATOM 639 C CA . MET A 1 85 ? -7.942 1.833 -8.669 1.00 96.75 85 MET A CA 1
ATOM 640 C C . MET A 1 85 ? -8.426 1.663 -7.227 1.00 96.75 85 MET A C 1
ATOM 642 O O . MET A 1 85 ? -8.069 2.438 -6.343 1.00 96.75 85 MET A O 1
ATOM 646 N N . THR A 1 86 ? -9.213 0.621 -6.975 1.00 97.75 86 THR A N 1
ATOM 647 C CA . THR A 1 86 ? -9.643 0.240 -5.623 1.00 97.75 86 THR A CA 1
ATOM 648 C C . THR A 1 86 ? -8.657 -0.759 -5.024 1.00 97.75 86 THR A C 1
ATOM 650 O O . THR A 1 86 ? -8.326 -1.756 -5.668 1.00 97.75 86 THR A O 1
ATOM 653 N N . GLY A 1 87 ? -8.184 -0.508 -3.803 1.00 97.44 87 GLY A N 1
ATOM 654 C CA . GLY A 1 87 ? -7.271 -1.417 -3.107 1.00 97.44 87 GLY A CA 1
ATOM 655 C C . GLY A 1 87 ? -6.795 -0.877 -1.763 1.00 97.44 87 GLY A C 1
ATOM 656 O O . GLY A 1 87 ? -6.981 0.302 -1.450 1.00 97.44 87 GLY A O 1
ATOM 657 N N . HIS A 1 88 ? -6.176 -1.738 -0.959 1.00 98.44 88 HIS A N 1
ATOM 658 C CA . HIS A 1 88 ? -5.647 -1.338 0.341 1.00 98.44 88 HIS A CA 1
ATOM 659 C C . HIS A 1 88 ? -4.213 -0.788 0.253 1.00 98.44 88 HIS A C 1
ATOM 661 O O . HIS A 1 88 ? -3.564 -0.782 -0.798 1.00 98.44 88 HIS A O 1
ATOM 667 N N . ALA A 1 89 ? -3.697 -0.319 1.391 1.00 98.50 89 ALA A N 1
ATOM 668 C CA . ALA A 1 89 ? -2.335 0.190 1.494 1.00 98.50 89 ALA A CA 1
ATOM 669 C C . ALA A 1 89 ? -1.335 -0.891 1.055 1.00 98.50 89 ALA A C 1
ATOM 671 O O . ALA A 1 89 ? -1.395 -2.023 1.541 1.00 98.50 89 ALA A O 1
ATOM 672 N N . GLY A 1 90 ? -0.448 -0.542 0.120 1.00 98.12 90 GLY A N 1
ATOM 673 C CA . GLY A 1 90 ? 0.580 -1.442 -0.416 1.00 98.12 90 GLY A CA 1
ATOM 674 C C . GLY A 1 90 ? 0.133 -2.330 -1.584 1.00 98.12 90 GLY A C 1
ATOM 675 O O . GLY A 1 90 ? 0.939 -3.098 -2.096 1.00 98.12 90 GLY A O 1
ATOM 676 N N . GLU A 1 91 ? -1.121 -2.230 -2.040 1.00 98.31 91 GLU A N 1
ATOM 677 C CA . GLU A 1 91 ? -1.678 -3.135 -3.070 1.00 98.31 91 GLU A CA 1
ATOM 678 C C . GLU A 1 91 ? -1.831 -2.497 -4.457 1.00 98.31 91 GLU A C 1
ATOM 680 O O . GLU A 1 91 ? -2.182 -3.168 -5.432 1.00 98.31 91 GLU A O 1
ATOM 685 N N . LEU A 1 92 ? -1.591 -1.188 -4.554 1.00 97.81 92 LEU A N 1
ATOM 686 C CA . LEU A 1 92 ? -1.623 -0.448 -5.811 1.00 97.81 92 LEU A CA 1
ATOM 687 C C . LEU A 1 92 ? -0.229 -0.458 -6.471 1.00 97.81 92 LEU A C 1
ATOM 689 O O . LEU A 1 92 ? 0.777 -0.602 -5.771 1.00 97.81 92 LEU A O 1
ATOM 693 N N . PRO A 1 93 ? -0.130 -0.256 -7.799 1.00 97.00 93 PRO A N 1
ATOM 694 C CA . PRO A 1 93 ? 1.151 -0.263 -8.505 1.00 97.00 93 PRO A CA 1
ATOM 695 C C . PRO A 1 93 ? 2.195 0.667 -7.871 1.00 97.00 93 PRO A C 1
ATOM 697 O O . PRO A 1 93 ? 1.915 1.840 -7.624 1.00 97.00 93 PRO A O 1
ATOM 700 N N . ASN A 1 94 ? 3.394 0.131 -7.605 1.00 94.62 94 ASN A N 1
ATOM 701 C CA . ASN A 1 94 ? 4.511 0.810 -6.923 1.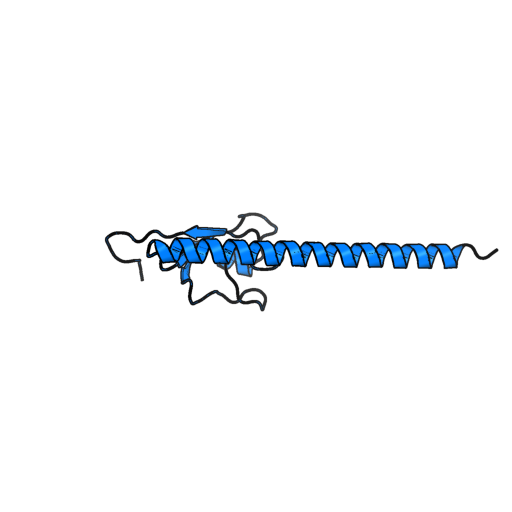00 94.62 94 ASN A CA 1
ATOM 702 C C . ASN A 1 94 ? 4.169 1.431 -5.548 1.00 94.62 94 ASN A C 1
ATOM 704 O O . ASN A 1 94 ? 4.903 2.287 -5.051 1.00 94.62 94 ASN A O 1
ATOM 708 N N . CYS A 1 95 ? 3.072 1.021 -4.910 1.00 96.94 95 CYS A N 1
ATOM 709 C CA . CYS A 1 95 ? 2.668 1.554 -3.617 1.00 96.94 95 CYS A CA 1
ATOM 710 C C . CYS A 1 95 ? 3.558 1.011 -2.491 1.00 96.94 95 CYS A C 1
ATOM 712 O O . CYS A 1 95 ? 3.705 -0.196 -2.333 1.00 96.94 95 CYS A O 1
ATOM 714 N N . ARG A 1 96 ? 4.109 1.918 -1.676 1.00 97.12 96 ARG A N 1
ATOM 715 C CA . ARG A 1 96 ? 4.884 1.600 -0.462 1.00 97.12 96 ARG A CA 1
ATOM 716 C C . ARG A 1 96 ? 4.153 1.977 0.833 1.00 97.12 96 ARG A C 1
ATOM 718 O O . ARG A 1 96 ? 4.756 2.004 1.898 1.00 97.12 96 ARG A O 1
ATOM 725 N N . CYS A 1 97 ? 2.862 2.302 0.737 1.00 98.25 97 CYS A N 1
ATOM 726 C CA . CYS A 1 97 ? 2.002 2.463 1.908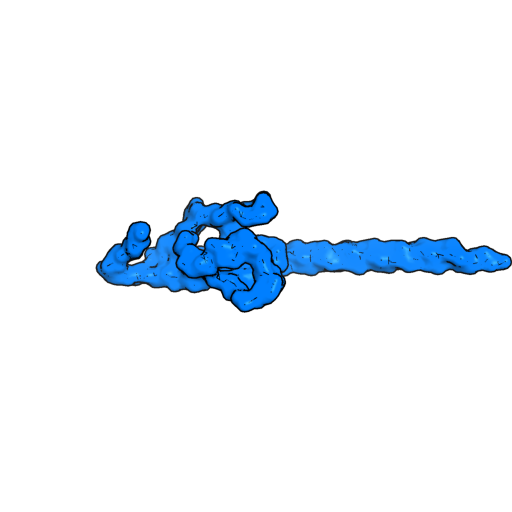 1.00 98.25 97 CYS A CA 1
ATOM 727 C C . CYS A 1 97 ? 1.837 1.117 2.622 1.00 98.25 97 CYS A C 1
ATOM 729 O O . CYS A 1 97 ? 1.914 0.066 1.987 1.00 98.25 97 CYS A O 1
ATOM 731 N N . TYR A 1 98 ? 1.556 1.146 3.918 1.00 98.38 98 TYR A N 1
ATOM 732 C CA . TYR A 1 98 ? 1.384 -0.050 4.731 1.00 98.38 98 TYR A CA 1
ATOM 733 C C . TYR A 1 98 ? 0.209 0.091 5.700 1.00 98.38 98 TYR A C 1
ATOM 735 O O . TYR A 1 98 ? -0.372 1.164 5.879 1.00 98.38 98 TYR A O 1
ATOM 743 N N . LYS A 1 99 ? -0.184 -1.048 6.266 1.00 98.44 99 LYS A N 1
ATOM 744 C CA . LYS A 1 99 ? -1.365 -1.199 7.108 1.00 98.44 99 LYS A CA 1
ATOM 745 C C . LYS A 1 99 ? -0.922 -1.239 8.571 1.00 98.44 99 LYS A C 1
ATOM 747 O O . LYS A 1 99 ? -0.311 -2.217 8.992 1.00 98.44 99 LYS A O 1
ATOM 752 N N . GLU A 1 100 ? -1.216 -0.206 9.354 1.00 98.06 100 GLU A N 1
ATOM 753 C CA . GLU A 1 100 ? -1.054 -0.273 10.812 1.00 98.06 100 GLU A CA 1
ATOM 754 C C . GLU A 1 100 ? -2.320 -0.899 11.414 1.00 98.06 100 GLU A C 1
ATOM 756 O O . GLU A 1 100 ? -3.359 -0.248 11.532 1.00 98.06 100 GLU A O 1
ATOM 761 N N . ILE A 1 101 ? -2.262 -2.199 11.719 1.00 97.50 101 ILE A N 1
ATOM 762 C CA . ILE A 1 101 ? -3.430 -2.978 12.156 1.00 97.50 101 ILE A CA 1
ATOM 763 C C . ILE A 1 101 ? -3.974 -2.445 13.483 1.00 97.50 101 ILE A C 1
ATOM 765 O O . ILE A 1 101 ? -3.250 -2.390 14.477 1.00 97.50 101 ILE A O 1
ATOM 769 N N . VAL A 1 102 ? -5.271 -2.119 13.522 1.00 96.31 102 VAL A N 1
ATOM 770 C CA . VAL A 1 102 ? -5.919 -1.693 14.767 1.00 96.31 102 VAL A CA 1
ATOM 771 C C . VAL A 1 102 ? -6.445 -2.917 15.503 1.00 96.31 102 VAL A C 1
ATOM 773 O O . VAL A 1 102 ? -7.426 -3.544 15.090 1.00 96.31 102 VAL A O 1
ATOM 776 N N . PHE A 1 103 ? -5.798 -3.251 16.614 1.00 92.12 103 PHE A N 1
ATOM 777 C CA . PHE A 1 103 ? -6.242 -4.318 17.503 1.00 92.12 103 PHE A CA 1
ATOM 778 C C . PHE A 1 103 ? -7.582 -3.955 18.154 1.00 92.12 103 PHE A C 1
ATOM 780 O O . PHE A 1 103 ? -7.777 -2.796 18.528 1.00 92.12 103 PHE A O 1
ATOM 787 N N . PRO A 1 104 ? -8.508 -4.913 18.315 1.00 85.88 104 PRO A N 1
ATOM 788 C CA . PRO A 1 104 ? -9.723 -4.655 19.070 1.00 85.88 104 PRO A CA 1
ATOM 789 C C . PRO A 1 104 ? -9.361 -4.368 20.527 1.00 85.88 104 PRO A C 1
ATOM 791 O O . PRO A 1 104 ? -8.834 -5.222 21.242 1.00 85.88 104 PRO A O 1
ATOM 794 N N . THR A 1 105 ? -9.631 -3.148 20.975 1.00 76.56 105 THR A N 1
ATOM 795 C CA . THR A 1 105 ? -9.588 -2.802 22.394 1.00 76.56 105 THR A CA 1
ATOM 796 C C . THR A 1 105 ? -10.889 -3.232 23.068 1.00 76.56 105 THR A C 1
ATOM 798 O O . THR A 1 105 ? -11.942 -3.295 22.438 1.00 76.56 105 THR A O 1
ATOM 801 N N . SER A 1 106 ? -10.849 -3.488 24.379 1.00 62.59 106 SER A N 1
ATOM 802 C CA . SER A 1 106 ? -12.037 -3.821 25.190 1.00 62.59 106 SER A CA 1
ATOM 803 C C . SER A 1 106 ? -13.107 -2.717 25.230 1.00 62.59 106 SER A C 1
ATOM 805 O O . SER A 1 106 ? -14.176 -2.921 25.794 1.00 62.59 106 SER A O 1
ATOM 807 N N . HIS A 1 107 ? -12.823 -1.555 24.639 1.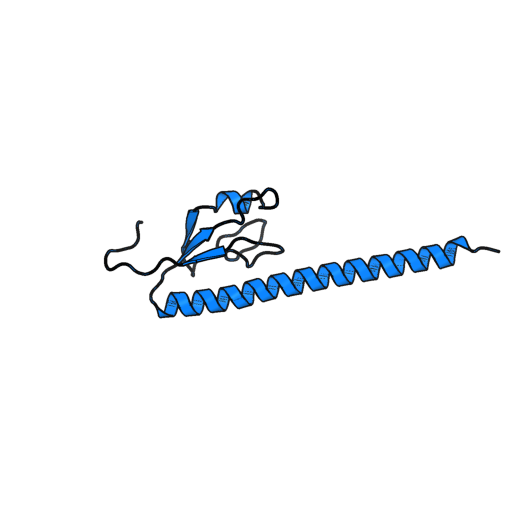00 52.66 107 HIS A N 1
ATOM 808 C CA . HIS A 1 107 ? -13.731 -0.432 24.464 1.00 52.66 107 HIS A CA 1
ATOM 809 C C . HIS A 1 107 ? -13.709 -0.038 22.981 1.00 52.66 107 HIS A C 1
ATOM 811 O O . HIS A 1 107 ? -12.640 0.040 22.379 1.00 52.66 107 HIS A O 1
ATOM 817 N N . SER A 1 108 ? -14.897 0.116 22.402 1.00 53.06 108 SER A N 1
ATOM 818 C CA . SER A 1 108 ? -15.201 0.279 20.975 1.00 53.06 108 SER A CA 1
ATOM 819 C C . SER A 1 108 ? -14.324 1.284 20.215 1.00 53.06 108 SER A C 1
ATOM 821 O O . SER A 1 108 ? -13.961 2.329 20.748 1.00 53.06 108 SER A O 1
ATOM 823 N N . TYR A 1 109 ? -14.067 0.976 18.938 1.00 53.94 109 TYR A N 1
ATOM 824 C CA . TYR A 1 109 ? -13.405 1.846 17.959 1.00 53.94 109 TYR A CA 1
ATOM 825 C C . TYR A 1 109 ? -14.016 3.264 17.932 1.00 53.94 109 TYR A C 1
ATOM 827 O O . TYR A 1 109 ? -15.243 3.378 18.013 1.00 53.94 109 TYR A O 1
ATOM 835 N N . PRO A 1 110 ? -13.206 4.335 17.803 1.00 55.59 110 PRO A N 1
ATOM 836 C CA . PRO A 1 110 ? -13.739 5.674 17.585 1.00 55.59 110 PRO A CA 1
ATOM 837 C C . PRO A 1 110 ? -14.503 5.712 16.255 1.00 55.59 110 PRO A C 1
ATOM 839 O O . PRO A 1 110 ? -14.030 5.178 15.249 1.00 55.59 110 PRO A O 1
ATOM 842 N N . ALA A 1 111 ? -15.707 6.284 16.318 1.00 48.41 111 ALA A N 1
ATOM 843 C CA . ALA A 1 111 ? -16.609 6.498 15.190 1.00 48.41 111 ALA A CA 1
ATOM 844 C C . ALA A 1 111 ? -16.056 7.511 14.179 1.00 48.41 111 ALA A C 1
ATOM 846 O O . ALA A 1 111 ? -15.306 8.421 14.605 1.00 48.41 111 ALA A O 1
#

InterPro domains:
  IPR006528 Phage head morphogenesis domain [PF04233] (1-97)
  IPR006528 Phage head morphogenesis domain [TIGR01641] (3-97)

Foldseek 3Di:
DPPPPVVVVVVVVVVVVVVVVVVVVQVVQLVVLVVVVVVVVVVLVVQVFQWFQKDAPPDPPQDPQSVVSHRPTDGPVHADQDPNRGDGQSNDGVGPIDTHTDGDDPDDDDD

pLDDT: mean 90.9, std 13.14, range [41.25, 98.69]